Protein 2PCS (pdb70)

CATH classification: 3.30.530.20

Sequence (152 aa):
LNGNGSIELKGTVEEVWSKLMDPSILSKCIMGCKSLELIGEDKYKADLQIGIAAVKGKYDAIIEVTDIKPPYHYKLLVNGEGGPGFVNAEGVIDLTPINDECTQLTYTYSAEVGGKVAAIGQRMLGGVAKLLISDFFKKIQKEIAKSHHHHH

InterPro domains:
  IPR010419 Carbon monoxide dehydrogenase subunit G [PF06240] (5-144)
  IPR010419 Carbon monoxide dehydrogenase subunit G [PTHR38588] (1-149)
  IPR010419 Carbon monoxide dehydrogenase subunit G [cd05018] (1-145)
  IPR023393 START-like domain superfamily [G3DSA:3.30.530.20] (1-152)

Structure (mmCIF, N/CA/C/O backbone):
data_2PCS
#
_entry.id   2PCS
#
_cell.length_a   61.977
_cell.length_b   61.977
_cell.length_c   106.378
_cell.angle_alpha   90.000
_cell.angle_beta   90.000
_cell.angle_gamma   90.000
#
_symmetry.space_group_name_H-M   'P 41 21 2'
#
loop_
_entity.id
_entity.type
_entity.pdbx_description
1 polymer 'Conserved protein'
2 non-polymer 'UNKNOWN LIGAND'
3 water water
#
loop_
_atom_site.group_PDB
_atom_site.id
_atom_site.type_symbol
_atom_site.label_atom_id
_atom_site.label_alt_id
_atom_site.label_comp_id
_atom_site.label_asym_id
_atom_site.label_entity_id
_atom_site.label_seq_id
_atom_site.pdbx_PDB_ins_code
_atom_site.Cartn_x
_atom_site.Cartn_y
_atom_site.Cartn_z
_atom_site.occupancy
_atom_site.B_iso_or_equiv
_atom_site.auth_seq_id
_atom_site.auth_comp_id
_atom_site.auth_asym_id
_atom_site.auth_atom_id
_atom_site.pdbx_PDB_model_num
ATOM 1 N N . LEU A 1 3 ? 12.628 9.439 40.545 1.00 71.08 1 LEU A N 1
ATOM 2 C CA . LEU A 1 3 ? 11.672 10.591 40.406 1.00 71.39 1 LEU A CA 1
ATOM 3 C C . LEU A 1 3 ? 10.804 10.527 39.141 1.00 71.11 1 LEU A C 1
ATOM 4 O O . LEU A 1 3 ? 11.280 10.755 38.027 1.00 72.61 1 LEU A O 1
ATOM 9 N N . ASN A 1 4 ? 9.533 10.224 39.343 1.00 70.89 2 ASN A N 1
ATOM 10 C CA . ASN A 1 4 ? 8.503 10.134 38.265 1.00 70.86 2 ASN A CA 1
ATOM 11 C C . ASN A 1 4 ? 7.402 11.120 38.541 1.00 69.74 2 ASN A C 1
ATOM 12 O O . ASN A 1 4 ? 7.036 11.279 39.688 1.00 71.20 2 ASN A O 1
ATOM 17 N N . GLY A 1 5 ? 6.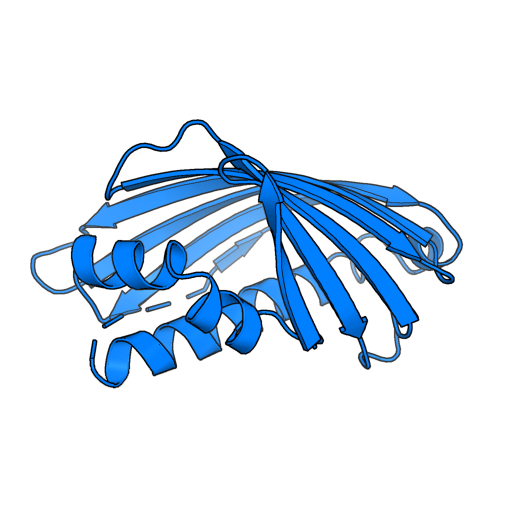937 11.841 37.521 1.00 68.16 3 GLY A N 1
ATOM 18 C CA . GLY A 1 5 ? 5.789 12.706 37.667 1.00 66.51 3 GLY A CA 1
ATOM 19 C C . GLY A 1 5 ? 5.047 12.835 36.335 1.00 66.27 3 GLY A C 1
ATOM 20 O O . GLY A 1 5 ? 5.542 12.427 35.272 1.00 66.93 3 GLY A O 1
ATOM 21 N N . ASN A 1 6 ? 3.876 13.450 36.398 1.00 64.46 4 ASN A N 1
ATOM 22 C CA . ASN A 1 6 ? 3.101 13.781 35.246 1.00 63.07 4 ASN A CA 1
ATOM 23 C C . ASN A 1 6 ? 2.267 14.980 35.662 1.00 62.18 4 ASN A C 1
ATOM 24 O O . ASN A 1 6 ? 2.151 15.243 36.843 1.00 61.82 4 ASN A O 1
ATOM 29 N N . GLY A 1 7 ? 1.750 15.755 34.719 1.00 61.52 5 GLY A N 1
ATOM 30 C CA . GLY A 1 7 ? 0.748 16.730 35.081 1.00 61.27 5 GLY A CA 1
ATOM 31 C C . GLY A 1 7 ? 0.121 17.372 33.902 1.00 62.91 5 GLY A C 1
ATOM 32 O O . GLY A 1 7 ? 0.231 16.868 32.777 1.00 62.39 5 GLY A O 1
ATOM 33 N N . SER A 1 8 ? -0.496 18.529 34.109 1.00 64.84 6 SER A N 1
ATOM 34 C CA . SER A 1 8 ? -1.020 19.258 32.956 1.00 68.07 6 SER A CA 1
ATOM 35 C C . SER A 1 8 ? -1.260 20.661 33.290 1.00 69.62 6 SER A C 1
ATOM 36 O O . SER A 1 8 ? -1.377 20.966 34.458 1.00 70.90 6 SER A O 1
ATOM 39 N N . ILE A 1 9 ? -1.334 21.492 32.254 1.00 71.14 7 ILE A N 1
ATOM 40 C CA . ILE A 1 9 ? -1.597 22.911 32.367 1.00 74.41 7 ILE A CA 1
ATOM 41 C C . ILE A 1 9 ? -2.604 23.327 31.283 1.00 75.11 7 ILE A C 1
ATOM 42 O O . ILE A 1 9 ? -2.522 22.890 30.130 1.00 74.98 7 ILE A O 1
ATOM 47 N N . GLU A 1 10 ? -3.518 24.206 31.638 1.00 76.59 8 GLU A N 1
ATOM 48 C CA . GLU A 1 10 ? -4.329 24.857 30.628 1.00 80.08 8 GLU A CA 1
ATOM 49 C C . GLU A 1 10 ? -3.667 26.177 30.262 1.00 79.05 8 GLU A C 1
ATOM 50 O O . GLU A 1 10 ? -3.199 26.913 31.127 1.00 79.48 8 GLU A O 1
ATOM 56 N N . LEU A 1 11 ? -3.556 26.436 28.975 1.00 78.86 9 LEU A N 1
ATOM 57 C CA . LEU A 1 11 ? -2.864 27.612 28.525 1.00 79.60 9 LEU A CA 1
ATOM 58 C C . LEU A 1 11 ? -3.779 28.447 27.649 1.00 80.60 9 LEU A C 1
ATOM 59 O O . LEU A 1 11 ? -4.706 27.926 26.991 1.00 81.76 9 LEU A O 1
ATOM 64 N N . LYS A 1 12 ? -3.525 29.743 27.651 1.00 81.30 10 LYS A N 1
ATOM 65 C CA . LYS A 1 12 ? -4.280 30.677 26.853 1.00 82.40 10 LYS A CA 1
ATOM 66 C C . LYS A 1 12 ? -3.588 30.791 25.514 1.00 81.05 10 LYS A C 1
ATOM 67 O O . LYS A 1 12 ? -2.549 31.468 25.403 1.00 82.23 10 LYS A O 1
ATOM 73 N N . GLY A 1 13 ? -4.119 30.111 24.505 1.00 79.01 11 GLY A N 1
ATOM 74 C CA . GLY A 1 13 ? -3.544 30.215 23.156 1.00 76.30 11 GLY A CA 1
ATOM 75 C C . GLY A 1 13 ? -3.908 28.977 22.410 1.00 76.17 11 GLY A C 1
ATOM 76 O O . GLY A 1 13 ? -4.286 27.967 23.021 1.00 76.12 11 GLY A O 1
ATOM 77 N N . THR A 1 14 ? -3.813 29.019 21.088 1.00 76.00 12 THR A N 1
ATOM 78 C CA . THR A 1 14 ? -4.070 27.801 20.316 1.00 76.57 12 THR A CA 1
ATOM 79 C C . THR A 1 14 ? -2.872 26.855 20.356 1.00 75.96 12 THR A C 1
ATOM 80 O O . THR A 1 14 ? -1.758 27.243 20.766 1.00 74.97 12 THR A O 1
ATOM 84 N N . VAL A 1 15 ? -3.107 25.619 19.916 1.00 75.98 13 VAL A N 1
ATOM 85 C CA . VAL A 1 15 ? -2.080 24.587 19.943 1.00 75.92 13 VAL A CA 1
ATOM 86 C C . VAL A 1 15 ? -0.863 25.110 19.198 1.00 76.85 13 VAL A C 1
ATOM 87 O O . VAL A 1 15 ? 0.254 25.003 19.676 1.00 76.87 13 VAL A O 1
ATOM 91 N N . GLU A 1 16 ? -1.106 25.685 18.028 1.00 77.75 14 GLU A N 1
ATOM 92 C CA . GLU A 1 16 ? -0.086 26.387 17.260 1.00 79.03 14 GLU A CA 1
ATOM 93 C C . GLU A 1 16 ? 0.568 27.554 18.001 1.00 78.17 14 GLU A C 1
ATOM 94 O O . GLU A 1 16 ? 1.737 27.792 17.855 1.00 78.23 14 GLU A O 1
ATOM 100 N N . GLU A 1 17 ? -0.173 28.301 18.790 1.00 78.74 15 GLU A N 1
ATOM 101 C CA . GLU A 1 17 ? 0.466 29.430 19.480 1.00 78.83 15 GLU A CA 1
ATOM 102 C C . GLU A 1 17 ? 1.478 28.925 20.504 1.00 77.78 15 GLU A C 1
ATOM 103 O O . GLU A 1 17 ? 2.570 29.493 20.630 1.00 78.35 15 GLU A O 1
ATOM 109 N N . VAL A 1 18 ? 1.116 27.829 21.181 1.00 75.87 16 VAL A N 1
ATOM 110 C CA . VAL A 1 18 ? 1.915 27.196 22.226 1.00 74.37 16 VAL A CA 1
ATOM 111 C C . VAL A 1 18 ? 3.101 26.469 21.626 1.00 73.23 16 VAL A C 1
ATOM 112 O O . VAL A 1 18 ? 4.231 26.687 22.042 1.00 72.77 16 VAL A O 1
ATOM 116 N N . TRP A 1 19 ? 2.849 25.647 20.612 1.00 71.95 17 TRP A N 1
ATOM 117 C CA . TRP A 1 19 ? 3.925 24.922 19.937 1.00 71.49 17 TRP A CA 1
ATOM 118 C C . TRP A 1 19 ? 5.076 25.841 19.431 1.00 72.07 17 TRP A C 1
ATOM 119 O O . TRP A 1 19 ? 6.270 25.514 19.609 1.00 72.41 17 TRP A O 1
ATOM 130 N N . SER A 1 20 ? 4.737 26.977 18.844 1.00 71.98 18 SER A N 1
ATOM 131 C CA . SER A 1 20 ? 5.784 27.901 18.377 1.00 73.64 18 SER A CA 1
ATOM 132 C C . SER A 1 20 ? 6.634 28.535 19.510 1.00 73.32 18 SER A C 1
ATOM 133 O O . SER A 1 20 ? 7.781 28.879 19.252 1.00 71.84 18 SER A O 1
ATOM 136 N N . LYS A 1 21 ? 6.079 28.688 20.726 1.00 73.42 19 LYS A N 1
ATOM 137 C CA . LYS A 1 21 ? 6.903 29.132 21.875 1.00 74.30 19 LYS A CA 1
ATOM 138 C C . LYS A 1 21 ? 7.793 28.017 22.376 1.00 74.08 19 LYS A C 1
ATOM 139 O O . LYS A 1 21 ? 8.987 28.218 22.644 1.00 74.04 19 LYS A O 1
ATOM 145 N N . LEU A 1 22 ? 7.212 26.826 22.472 1.00 73.75 20 LEU A N 1
ATOM 146 C CA . LEU A 1 22 ? 7.922 25.694 22.991 1.00 73.72 20 LEU A CA 1
ATOM 147 C C . LEU A 1 22 ? 9.095 25.255 22.086 1.00 75.24 20 LEU A C 1
ATOM 148 O O . LEU A 1 22 ? 10.024 24.577 22.539 1.00 75.58 20 LEU A O 1
ATOM 153 N N . MET A 1 23 ? 9.040 25.607 20.804 1.00 76.47 21 MET A N 1
ATOM 154 C CA . MET A 1 23 ? 10.074 25.193 19.858 1.00 77.06 21 MET A CA 1
ATOM 155 C C . MET A 1 23 ? 11.074 26.311 19.540 1.00 78.29 21 MET A C 1
ATOM 156 O O . MET A 1 23 ? 12.011 26.109 18.772 1.00 78.90 21 MET A O 1
ATOM 161 N N . ASP A 1 24 ? 10.909 27.462 20.176 1.00 79.72 22 ASP A N 1
ATOM 162 C CA . ASP A 1 24 ? 11.774 28.623 19.939 1.00 81.31 22 ASP A CA 1
ATOM 163 C C . ASP A 1 24 ? 12.907 28.711 20.961 1.00 81.14 22 ASP A C 1
ATOM 164 O O . ASP A 1 24 ? 12.659 29.152 22.084 1.00 82.04 22 ASP A O 1
ATOM 169 N N . PRO A 1 25 ? 14.143 28.312 20.598 1.00 80.99 23 PRO A N 1
ATOM 170 C CA . PRO A 1 25 ? 15.202 28.288 21.621 1.00 81.26 23 PRO A CA 1
ATOM 171 C C . PRO A 1 25 ? 15.533 29.604 22.336 1.00 81.73 23 PRO A C 1
ATOM 172 O O . PRO A 1 25 ? 15.961 29.565 23.476 1.00 81.49 23 PRO A O 1
ATOM 176 N N . SER A 1 26 ? 15.319 30.753 21.705 1.00 82.97 24 SER A N 1
ATOM 177 C CA . SER A 1 26 ? 15.471 32.034 22.427 1.00 84.67 24 SER A CA 1
ATOM 178 C C . SER A 1 26 ? 14.429 32.245 23.523 1.00 84.14 24 SER A C 1
ATOM 179 O O . SER A 1 26 ? 14.721 32.817 24.562 1.00 85.58 24 SER A O 1
ATOM 182 N N . ILE A 1 27 ? 13.220 31.782 23.281 1.00 83.12 25 ILE A N 1
ATOM 183 C CA . ILE A 1 27 ? 12.158 31.881 24.246 1.00 82.38 25 ILE A CA 1
ATOM 184 C C . ILE A 1 27 ? 12.375 30.881 25.423 1.00 82.27 25 ILE A C 1
ATOM 185 O O . ILE A 1 27 ? 12.079 31.204 26.594 1.00 81.72 25 ILE A O 1
ATOM 190 N N . LEU A 1 28 ? 12.865 29.680 25.105 1.00 80.87 26 LEU A N 1
ATOM 191 C CA . LEU A 1 28 ? 13.123 28.679 26.111 1.00 80.12 26 LEU A CA 1
ATOM 192 C C . LEU A 1 28 ? 14.232 29.156 27.057 1.00 81.11 26 LEU A C 1
ATOM 193 O O . LEU A 1 28 ? 14.062 29.136 28.285 1.00 80.91 26 LEU A O 1
ATOM 198 N N . SER A 1 29 ? 15.360 29.592 26.496 1.00 81.88 27 SER A N 1
ATOM 199 C CA . SER A 1 29 ? 16.443 30.169 27.299 1.00 83.14 27 SER A CA 1
ATOM 200 C C . SER A 1 29 ? 15.973 31.141 28.366 1.00 83.64 27 SER A C 1
ATOM 201 O O . SER A 1 29 ? 16.454 31.105 29.495 1.00 83.84 27 SER A O 1
ATOM 204 N N . LYS A 1 30 ? 15.016 31.980 27.972 1.00 84.06 28 LYS A N 1
ATOM 205 C CA . LYS A 1 30 ? 14.383 32.959 28.798 1.00 84.63 28 LYS A CA 1
ATOM 206 C C . LYS A 1 30 ? 13.444 32.349 29.804 1.00 83.02 28 LYS A C 1
ATOM 207 O O . LYS A 1 30 ? 13.342 32.849 30.910 1.00 83.11 28 LYS A O 1
ATOM 213 N N . CYS A 1 31 ? 12.744 31.277 29.444 1.00 82.15 29 CYS A N 1
ATOM 214 C CA . CYS A 1 31 ? 11.764 30.650 30.387 1.00 80.85 29 CYS A CA 1
ATOM 215 C C . CYS A 1 31 ? 12.308 29.553 31.321 1.00 79.90 29 CYS A C 1
ATOM 216 O O .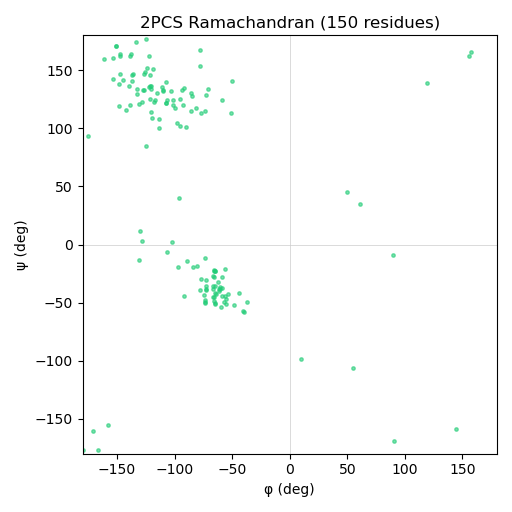 CYS A 1 31 ? 11.627 29.160 32.266 1.00 80.51 29 CYS A O 1
ATOM 219 N N . ILE A 1 32 ? 13.502 29.027 31.051 1.00 79.46 30 ILE A N 1
ATOM 220 C CA . ILE A 1 32 ? 14.102 27.983 31.921 1.00 79.05 30 ILE A CA 1
ATOM 221 C C . ILE A 1 32 ? 14.793 28.726 33.014 1.00 78.90 30 ILE A C 1
ATOM 222 O O . ILE A 1 32 ? 15.596 29.606 32.748 1.00 79.45 30 ILE A O 1
ATOM 227 N N . MET A 1 33 ? 14.518 28.390 34.250 1.00 79.43 31 MET A N 1
ATOM 228 C CA . MET A 1 33 ? 15.166 29.156 35.306 1.00 80.30 31 MET A CA 1
ATOM 229 C C . MET A 1 33 ? 16.655 28.873 35.429 1.00 80.25 31 MET A C 1
ATOM 230 O O . MET A 1 33 ? 17.086 27.721 35.427 1.00 79.88 31 MET A O 1
ATOM 235 N N . GLY A 1 34 ? 17.438 29.932 35.533 1.00 80.61 32 GLY A N 1
ATOM 236 C CA . GLY A 1 34 ? 18.869 29.766 35.711 1.00 81.72 32 GLY A CA 1
ATOM 237 C C . GLY A 1 34 ? 19.607 29.690 34.398 1.00 82.45 32 GLY A C 1
ATOM 238 O O . GLY A 1 34 ? 20.845 29.733 34.367 1.00 82.96 32 GLY A O 1
ATOM 239 N N . CYS A 1 35 ? 18.849 29.588 33.309 1.00 83.15 33 CYS A N 1
ATOM 240 C CA . CYS A 1 35 ? 19.423 29.410 32.001 1.00 84.08 33 CYS A CA 1
ATOM 241 C C . CYS A 1 35 ? 20.058 30.696 31.488 1.00 85.65 33 CYS A C 1
ATOM 242 O O . CYS A 1 35 ? 19.381 31.692 31.297 1.00 84.68 33 CYS A O 1
ATOM 245 N N . LYS A 1 36 ? 21.380 30.650 31.324 1.00 87.92 34 LYS A N 1
ATOM 246 C CA . LYS A 1 36 ? 22.176 31.794 30.890 1.00 90.67 34 LYS A CA 1
ATOM 247 C C . LYS A 1 36 ? 22.284 31.732 29.382 1.00 92.12 34 LYS A C 1
ATOM 248 O O . LYS A 1 36 ? 22.108 32.746 28.702 1.00 93.10 34 LYS A O 1
ATOM 254 N N . SER A 1 37 ? 22.546 30.531 28.858 1.00 93.21 35 SER A N 1
ATOM 255 C CA . SER A 1 37 ? 22.505 30.293 27.416 1.00 93.49 35 SER A CA 1
ATOM 256 C C . SER A 1 37 ? 22.049 28.876 27.057 1.00 93.43 35 SER A C 1
ATOM 257 O O . SER A 1 37 ? 22.320 27.920 27.801 1.00 92.88 35 SER A O 1
ATOM 260 N N . LEU A 1 38 ? 21.336 28.779 25.924 1.00 93.07 36 LEU A N 1
ATOM 261 C CA . LEU A 1 38 ? 21.047 27.525 25.226 1.00 92.92 36 LEU A CA 1
ATOM 262 C C . LEU A 1 38 ? 21.777 27.564 23.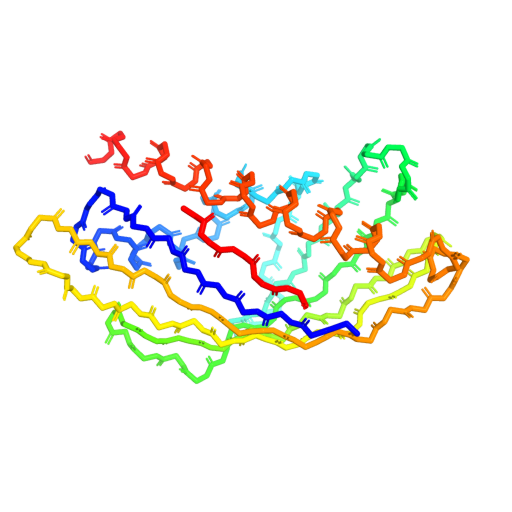902 1.00 92.50 36 LEU A C 1
ATOM 263 O O . LEU A 1 38 ? 21.379 28.296 23.007 1.00 92.89 36 LEU A O 1
ATOM 268 N N . GLU A 1 39 ? 22.831 26.773 23.772 1.00 91.83 37 GLU A N 1
ATOM 269 C CA . GLU A 1 39 ? 23.580 26.672 22.527 1.00 91.54 37 GLU A CA 1
ATOM 270 C C . GLU A 1 39 ? 23.191 25.401 21.768 1.00 89.69 37 GLU A C 1
ATOM 271 O O . GLU A 1 39 ? 23.284 24.283 22.296 1.00 88.41 37 GLU A O 1
ATOM 277 N N . LEU A 1 40 ? 22.763 25.587 20.522 1.00 88.63 38 LEU A N 1
ATOM 278 C CA . LEU A 1 40 ? 22.656 24.487 19.565 1.00 88.11 38 LEU A CA 1
ATOM 279 C C . LEU A 1 40 ? 24.007 23.791 19.348 1.00 87.75 38 LEU A C 1
ATOM 280 O O . LEU A 1 40 ? 25.006 24.418 19.005 1.00 88.71 38 LEU A O 1
ATOM 285 N N . ILE A 1 41 ? 24.053 22.490 19.566 1.00 86.93 39 ILE A N 1
ATOM 286 C CA . ILE A 1 41 ? 25.309 21.784 19.440 1.00 86.24 39 ILE A CA 1
ATOM 287 C C . ILE A 1 41 ? 25.078 20.604 18.529 1.00 85.45 39 ILE A C 1
ATOM 288 O O . ILE A 1 41 ? 25.968 19.796 18.279 1.00 85.26 39 ILE A O 1
ATOM 293 N N . GLY A 1 42 ? 23.870 20.520 18.017 1.00 84.93 40 GLY A N 1
ATOM 294 C CA . GLY A 1 42 ? 23.478 19.337 17.240 1.00 85.65 40 GLY A CA 1
ATOM 295 C C . GLY A 1 42 ? 22.060 19.462 16.735 1.00 85.22 40 GLY A C 1
ATOM 296 O O . GLY A 1 42 ? 21.403 20.489 16.941 1.00 84.99 40 GLY A O 1
ATOM 297 N N . GLU A 1 43 ? 21.581 18.424 16.074 1.00 85.25 41 GLU A N 1
ATOM 298 C CA . GLU A 1 43 ? 20.232 18.493 15.540 1.00 86.39 41 GLU A CA 1
ATOM 299 C C . GLU A 1 43 ? 19.220 18.281 16.676 1.00 84.76 41 GLU A C 1
ATOM 300 O O . GLU A 1 43 ? 19.128 17.173 17.262 1.00 84.67 41 GLU A O 1
ATOM 306 N N . ASP A 1 44 ? 18.477 19.349 16.964 1.00 83.12 42 ASP A N 1
ATOM 307 C CA . ASP A 1 44 ? 17.463 19.351 18.027 1.00 82.67 42 ASP A CA 1
ATOM 308 C C . ASP A 1 44 ? 18.110 19.059 19.409 1.00 81.53 42 ASP A C 1
ATOM 309 O O . ASP A 1 44 ? 17.525 18.390 20.261 1.00 81.03 42 ASP A O 1
ATOM 314 N N . LYS A 1 45 ? 19.347 19.553 19.574 1.00 80.16 43 LYS A N 1
ATOM 315 C CA . LYS A 1 45 ? 20.223 19.234 20.713 1.00 78.96 43 LYS A CA 1
ATOM 316 C C . LYS A 1 45 ? 20.916 20.504 21.163 1.00 78.26 43 LYS A C 1
ATOM 317 O O . LYS A 1 45 ? 21.621 21.138 20.372 1.00 78.34 43 LYS A O 1
ATOM 323 N N . TYR A 1 46 ? 20.686 20.882 22.422 1.00 76.77 44 TYR A N 1
ATOM 324 C CA . TYR A 1 46 ? 21.248 22.100 22.978 1.00 76.37 44 TYR A CA 1
ATOM 325 C C . TYR A 1 46 ? 22.084 21.807 24.210 1.00 76.44 44 TYR A C 1
ATOM 326 O O . TYR A 1 46 ? 21.972 20.738 24.822 1.00 75.33 44 TYR A O 1
ATOM 335 N N . LYS A 1 47 ? 22.919 22.793 24.534 1.00 76.55 45 LYS A N 1
ATOM 336 C CA . LYS A 1 47 ? 23.728 22.806 25.715 1.00 76.87 45 LYS A CA 1
ATOM 337 C C . LYS A 1 47 ? 23.237 24.019 26.488 1.00 77.30 45 LYS A C 1
ATOM 338 O O . LYS A 1 47 ? 23.195 25.149 25.987 1.00 76.84 45 LYS A O 1
ATOM 344 N N . ALA A 1 48 ? 22.809 23.749 27.705 1.00 77.43 46 ALA A N 1
ATOM 345 C CA . ALA A 1 48 ? 22.332 24.788 28.563 1.00 78.03 46 ALA A CA 1
ATOM 346 C C . ALA A 1 48 ? 23.338 24.992 29.710 1.00 78.22 46 ALA A C 1
ATOM 347 O O . ALA A 1 48 ? 23.846 24.027 30.299 1.00 78.18 46 ALA A O 1
ATOM 349 N N . ASP A 1 49 ? 23.661 26.261 29.961 1.00 79.27 47 ASP A N 1
ATOM 350 C CA . ASP A 1 49 ? 24.474 26.680 31.112 1.00 80.28 47 ASP A CA 1
ATOM 351 C C . ASP A 1 49 ? 23.493 27.154 32.203 1.00 79.10 47 ASP A C 1
ATOM 352 O O . ASP A 1 49 ? 22.891 28.218 32.074 1.00 78.91 47 ASP A O 1
ATOM 357 N N . LEU A 1 50 ? 23.290 26.342 33.234 1.00 77.73 48 LEU A N 1
ATOM 358 C CA . LEU A 1 50 ? 22.271 26.671 34.257 1.00 77.43 48 LEU A CA 1
ATOM 359 C C . LEU A 1 50 ? 22.905 27.143 35.568 1.00 77.49 48 LEU A C 1
ATOM 360 O O . LEU A 1 50 ? 23.748 26.458 36.156 1.00 76.93 48 LEU A O 1
ATOM 365 N N . GLN A 1 51 ? 22.512 28.322 36.017 1.00 77.94 49 GLN A N 1
ATOM 366 C CA . GLN A 1 51 ? 22.916 28.766 37.343 1.00 79.90 49 GLN A CA 1
ATOM 367 C C . GLN A 1 51 ? 21.697 28.852 38.229 1.00 78.21 49 GLN A C 1
ATOM 368 O O . GLN A 1 51 ? 20.929 29.785 38.176 1.00 79.10 49 GLN A O 1
ATOM 374 N N . ILE A 1 52 ? 21.523 27.834 39.038 1.00 77.59 50 ILE A N 1
ATOM 375 C CA . ILE A 1 52 ? 20.324 27.698 39.797 1.00 77.05 50 ILE A CA 1
ATOM 376 C C . ILE A 1 52 ? 20.549 28.189 41.225 1.00 77.28 50 ILE A C 1
ATOM 377 O O . ILE A 1 52 ? 21.391 27.631 41.963 1.00 77.08 50 ILE A O 1
ATOM 382 N N . GLY A 1 53 ? 19.799 29.245 41.580 1.00 76.83 51 GLY A N 1
ATOM 383 C CA . GLY A 1 53 ? 19.866 29.907 42.886 1.00 76.34 51 GLY A CA 1
ATOM 384 C C . GLY A 1 53 ? 19.025 29.268 43.992 1.00 76.48 51 GLY A C 1
ATOM 385 O O . GLY A 1 53 ? 19.284 29.495 45.169 1.00 76.39 51 GLY A O 1
ATOM 386 N N . ILE A 1 54 ? 18.033 28.459 43.637 1.00 75.98 52 ILE A N 1
ATOM 387 C CA . ILE A 1 54 ? 17.206 27.832 44.656 1.00 76.07 52 ILE A CA 1
ATOM 388 C C . ILE A 1 54 ? 18.145 27.172 45.635 1.00 76.36 52 ILE A C 1
ATOM 389 O O . ILE A 1 54 ? 18.834 26.222 45.279 1.00 76.95 52 ILE A O 1
ATOM 394 N N . ALA A 1 55 ? 18.166 27.690 46.853 1.00 75.95 53 ALA A N 1
ATOM 395 C CA . ALA A 1 55 ? 18.922 27.145 47.983 1.00 76.19 53 ALA A CA 1
ATOM 396 C C . ALA A 1 55 ? 19.018 25.625 48.114 1.00 75.45 53 ALA A C 1
ATOM 397 O O . ALA A 1 55 ? 20.078 25.101 48.322 1.00 76.18 53 ALA A O 1
ATOM 399 N N . ALA A 1 56 ? 17.920 24.903 48.030 1.00 75.26 54 ALA A N 1
ATOM 400 C CA . ALA A 1 56 ? 18.006 23.454 48.280 1.00 75.38 54 ALA A CA 1
ATOM 401 C C . ALA A 1 56 ? 18.867 22.731 47.223 1.00 74.40 54 ALA A C 1
ATOM 402 O O . ALA A 1 56 ? 19.338 21.619 47.456 1.00 73.88 54 ALA A O 1
ATOM 404 N N . VAL A 1 57 ? 18.996 23.352 46.046 1.00 72.96 55 VAL A N 1
ATOM 405 C CA . VAL A 1 57 ? 19.677 22.726 44.909 1.00 72.01 55 VAL A CA 1
ATOM 406 C C . VAL A 1 57 ? 20.719 23.646 44.295 1.00 71.68 55 VAL A C 1
ATOM 407 O O . VAL A 1 57 ? 21.205 23.386 43.191 1.00 70.63 55 VAL A O 1
ATOM 411 N N . LYS A 1 58 ? 21.022 24.727 45.004 1.00 71.03 56 LYS A N 1
ATOM 412 C CA . LYS A 1 58 ? 21.867 25.779 44.488 1.00 72.59 56 LYS A CA 1
ATOM 413 C C . LYS A 1 58 ? 23.177 25.202 43.891 1.00 72.08 56 LYS A C 1
ATOM 414 O O . LYS A 1 58 ? 23.765 24.273 44.430 1.00 71.61 56 LYS A O 1
ATOM 420 N N . GLY A 1 59 ? 23.617 25.765 42.785 1.00 71.94 57 GLY A N 1
ATOM 421 C CA . GLY A 1 59 ? 24.654 25.134 41.995 1.00 72.77 57 GLY A CA 1
ATOM 422 C C . GLY A 1 59 ? 24.651 25.592 40.540 1.00 73.51 57 GLY A C 1
ATOM 423 O O . GLY A 1 59 ? 23.687 26.258 40.066 1.00 72.32 57 GLY A O 1
ATOM 424 N N . LYS A 1 60 ? 25.765 25.266 39.876 1.00 73.27 58 LYS A N 1
ATOM 425 C CA . LYS A 1 60 ? 25.971 25.477 38.471 1.00 74.39 58 LYS A CA 1
ATOM 426 C C . LYS A 1 60 ? 25.969 24.122 37.783 1.00 72.27 58 LYS A C 1
ATOM 427 O O . LYS A 1 60 ? 26.568 23.141 38.238 1.00 71.68 58 LYS A O 1
ATOM 433 N N . TYR A 1 61 ? 25.213 24.040 36.705 1.00 70.96 59 TYR A N 1
ATOM 434 C CA . TYR A 1 61 ? 25.017 22.754 36.069 1.00 69.44 59 TYR A CA 1
ATOM 435 C C . TYR A 1 61 ? 25.133 22.989 34.622 1.00 69.39 59 TYR A C 1
ATOM 436 O O . TYR A 1 61 ? 24.755 24.044 34.167 1.00 69.20 59 TYR A O 1
ATOM 445 N N . ASP A 1 62 ? 25.666 22.006 33.917 1.00 70.79 60 ASP A N 1
ATOM 446 C CA . ASP A 1 62 ? 25.568 21.946 32.455 1.00 73.00 60 ASP A CA 1
ATOM 447 C C . ASP A 1 62 ? 24.596 20.844 32.089 1.00 72.74 60 ASP A C 1
ATOM 448 O O . ASP A 1 62 ? 24.590 19.791 32.721 1.00 71.98 60 ASP A O 1
ATOM 453 N N . ALA A 1 63 ? 23.760 21.109 31.080 1.00 72.60 61 ALA A N 1
ATOM 454 C CA . ALA A 1 63 ? 22.698 20.198 30.712 1.00 72.57 61 ALA A CA 1
ATOM 455 C C . ALA A 1 63 ? 22.737 20.015 29.239 1.00 72.35 61 ALA A C 1
ATOM 456 O O . ALA A 1 63 ? 22.847 20.992 28.526 1.00 72.94 61 ALA A O 1
ATOM 458 N N . ILE A 1 64 ? 22.652 18.767 28.787 1.00 72.74 62 ILE A N 1
ATOM 459 C CA . ILE A 1 64 ? 22.345 18.477 27.393 1.00 73.18 62 ILE A CA 1
ATOM 460 C C . ILE A 1 64 ? 20.827 18.217 27.268 1.00 73.43 62 ILE A C 1
ATOM 461 O O . ILE A 1 64 ? 20.269 17.368 27.954 1.00 73.07 62 ILE A O 1
ATOM 466 N N . ILE A 1 65 ? 20.179 18.965 26.389 1.00 73.45 63 ILE A N 1
ATOM 467 C CA . ILE A 1 65 ? 18.740 18.826 26.165 1.00 73.39 63 ILE A CA 1
ATOM 468 C C . ILE A 1 65 ? 18.534 18.471 24.712 1.00 72.72 63 ILE A C 1
ATOM 469 O O . ILE A 1 65 ? 18.859 19.298 23.850 1.00 71.84 63 ILE A O 1
ATOM 474 N N . GLU A 1 66 ? 18.031 17.251 24.458 1.00 72.07 64 GLU A N 1
ATOM 475 C CA . GLU A 1 66 ? 17.632 16.792 23.120 1.00 72.29 64 GLU A CA 1
ATOM 476 C C . GLU A 1 66 ? 16.100 16.690 22.929 1.00 69.98 64 GLU A C 1
ATOM 477 O O . GLU A 1 66 ? 15.433 15.982 23.664 1.00 67.73 64 GLU A O 1
ATOM 483 N N . VAL A 1 67 ? 15.573 17.417 21.943 1.00 69.01 65 VAL A N 1
ATOM 484 C CA . VAL A 1 67 ? 14.175 17.291 21.499 1.00 68.82 65 VAL A CA 1
ATOM 485 C C . VAL A 1 67 ? 14.031 16.156 20.461 1.00 70.09 65 VAL A C 1
ATOM 486 O O . VAL A 1 67 ? 14.615 16.229 19.408 1.00 71.35 65 VAL A O 1
ATOM 490 N N . THR A 1 68 ? 13.299 15.084 20.769 1.00 70.42 66 THR A N 1
ATOM 491 C CA . THR A 1 68 ? 13.098 13.984 19.826 1.00 70.50 66 THR A CA 1
ATOM 492 C C . THR A 1 68 ? 11.584 13.660 19.573 1.00 70.03 66 THR A C 1
ATOM 493 O O . THR A 1 68 ? 10.724 14.288 20.176 1.00 68.42 66 THR A O 1
ATOM 497 N N . ASP A 1 69 ? 11.290 12.710 18.665 1.00 69.45 67 ASP A N 1
ATOM 498 C CA . ASP A 1 69 ? 9.936 12.231 18.327 1.00 69.89 67 ASP A CA 1
ATOM 499 C C . ASP A 1 69 ? 9.021 13.416 18.051 1.00 68.70 67 ASP A C 1
ATOM 500 O O . ASP A 1 69 ? 7.916 13.495 18.512 1.00 69.19 67 ASP A O 1
ATOM 505 N N . ILE A 1 70 ? 9.514 14.359 17.285 1.00 68.29 68 ILE A N 1
ATOM 506 C CA . ILE A 1 70 ? 8.898 15.651 17.178 1.00 67.14 68 ILE A CA 1
ATOM 507 C C . ILE A 1 70 ? 7.757 15.595 16.208 1.00 67.98 68 ILE A C 1
ATOM 508 O O . ILE A 1 70 ? 7.985 15.348 15.00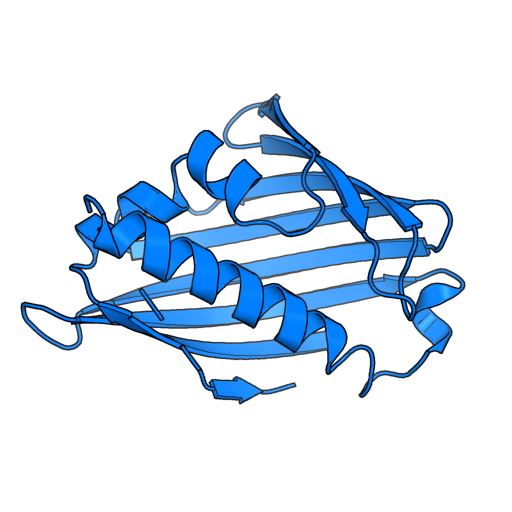3 1.00 70.09 68 ILE A O 1
ATOM 513 N N . LYS A 1 71 ? 6.545 15.864 16.710 1.00 66.39 69 LYS A N 1
ATOM 514 C CA . LYS A 1 71 ? 5.391 15.849 15.881 1.00 65.51 69 LYS A CA 1
ATOM 515 C C . LYS A 1 71 ? 4.438 17.025 15.746 1.00 64.85 69 LYS A C 1
ATOM 516 O O . LYS A 1 71 ? 3.574 17.180 16.572 1.00 65.21 69 LYS A O 1
ATOM 522 N N . PRO A 1 72 ? 4.721 17.983 14.881 1.00 64.58 70 PRO A N 1
ATOM 523 C CA . PRO A 1 72 ? 4.355 19.355 15.081 1.00 65.46 70 PRO A CA 1
ATOM 524 C C . PRO A 1 72 ? 2.837 19.350 14.710 1.00 66.10 70 PRO A C 1
ATOM 525 O O . PRO A 1 72 ? 2.348 18.421 14.003 1.00 66.44 70 PRO A O 1
ATOM 529 N N . PRO A 1 73 ? 2.057 20.288 15.263 1.00 65.76 71 PRO A N 1
ATOM 530 C CA . PRO A 1 73 ? 2.438 21.125 16.364 1.00 64.55 71 PRO A CA 1
ATOM 531 C C . PRO A 1 73 ? 1.918 20.524 17.728 1.00 64.30 71 PRO A C 1
ATOM 532 O O . PRO A 1 73 ? 1.515 21.276 18.608 1.00 63.69 71 PRO A O 1
ATOM 536 N N . TYR A 1 74 ? 1.966 19.208 17.938 1.00 63.52 72 TYR A N 1
ATOM 537 C CA . TYR A 1 74 ? 1.269 18.653 19.098 1.00 63.66 72 TYR A CA 1
ATOM 538 C C . TYR A 1 74 ? 1.997 17.674 20.035 1.00 63.33 72 TYR A C 1
ATOM 539 O O . TYR A 1 74 ? 1.487 17.351 21.088 1.00 65.65 72 TYR A O 1
ATOM 548 N N . HIS A 1 75 ? 3.135 17.135 19.677 1.00 62.67 73 HIS A N 1
ATOM 549 C CA . HIS A 1 75 ? 3.774 16.178 20.549 1.00 61.35 73 HIS A CA 1
ATOM 550 C C . HIS A 1 75 ? 5.300 16.230 20.441 1.00 62.26 73 HIS A C 1
ATOM 551 O O . HIS A 1 75 ? 5.831 16.327 19.354 1.00 63.52 73 HIS A O 1
ATOM 558 N N . TYR A 1 76 ? 6.025 16.146 21.558 1.00 62.99 74 TYR A N 1
ATOM 559 C CA . TYR A 1 76 ? 7.470 15.807 21.493 1.00 61.72 74 TYR A CA 1
ATOM 560 C C . TYR A 1 76 ? 7.983 15.086 22.728 1.00 61.69 74 TYR A C 1
ATOM 561 O O . TYR A 1 76 ? 7.259 14.920 23.723 1.00 61.06 74 TYR A O 1
ATOM 570 N N . LYS A 1 77 ? 9.226 14.590 22.643 1.00 61.46 75 LYS A N 1
ATOM 571 C CA . LYS A 1 77 ? 9.904 14.000 23.776 1.00 60.94 75 LYS A CA 1
ATOM 572 C C . LYS A 1 77 ? 11.165 14.783 24.077 1.00 60.45 75 LYS A C 1
ATOM 573 O O . LYS A 1 77 ? 11.726 15.393 23.196 1.00 59.50 75 LYS A O 1
ATOM 579 N N . LEU A 1 78 ? 11.574 14.800 25.349 1.00 61.03 76 LEU A N 1
ATOM 580 C CA . LEU A 1 78 ? 12.803 15.477 25.774 1.00 61.02 76 LEU A CA 1
ATOM 581 C C . LEU A 1 78 ? 13.734 14.507 26.447 1.00 60.69 76 LEU A C 1
ATOM 582 O O . LEU A 1 78 ? 13.285 13.716 27.268 1.00 59.90 76 LEU A O 1
ATOM 587 N N . LEU A 1 79 ? 15.020 14.566 26.112 1.00 61.53 77 LEU A N 1
ATOM 588 C CA . LEU A 1 79 ? 16.036 13.811 26.871 1.00 63.52 77 LEU A CA 1
ATOM 589 C C . LEU A 1 79 ? 16.940 14.836 27.482 1.00 63.72 77 LEU A C 1
ATOM 590 O O . LEU A 1 79 ? 17.428 15.719 26.767 1.00 62.58 77 LEU A O 1
ATOM 595 N N . VAL A 1 80 ? 17.087 14.772 28.807 1.00 63.94 78 VAL A N 1
ATOM 596 C CA . VAL A 1 80 ? 17.934 15.703 29.541 1.00 65.27 78 VAL A CA 1
ATOM 597 C C . VAL A 1 80 ? 19.063 14.993 30.351 1.00 65.96 78 VAL A C 1
ATOM 598 O O . VAL A 1 80 ? 18.779 14.082 31.144 1.00 66.53 78 VAL A O 1
ATOM 602 N N . ASN A 1 81 ? 20.318 15.408 30.100 1.00 66.18 79 ASN A N 1
ATOM 603 C CA . ASN A 1 81 ? 21.501 15.017 30.896 1.00 66.94 79 ASN A CA 1
ATOM 604 C C . ASN A 1 81 ? 22.150 16.255 31.495 1.00 65.88 79 ASN A C 1
ATOM 605 O O . ASN A 1 81 ? 22.685 17.087 30.778 1.00 67.01 79 ASN A O 1
ATOM 610 N N . GLY A 1 82 ? 22.022 16.411 32.796 1.00 64.61 80 GLY A N 1
ATOM 611 C CA . GLY A 1 82 ? 22.523 17.581 33.504 1.00 64.51 80 GLY A CA 1
ATOM 612 C C . GLY A 1 82 ? 23.523 17.153 34.588 1.00 64.48 80 GLY A C 1
ATOM 613 O O . GLY A 1 82 ? 23.376 16.101 35.213 1.00 64.08 80 GLY A O 1
ATOM 614 N N . GLU A 1 83 ? 24.535 17.972 34.829 1.00 64.94 81 GLU A N 1
ATOM 615 C CA . GLU A 1 83 ? 25.604 17.593 35.770 1.00 65.70 81 GLU A CA 1
ATOM 616 C C . GLU A 1 83 ? 26.222 18.804 36.346 1.00 63.58 81 GLU A C 1
ATOM 617 O O . GLU A 1 83 ? 26.336 19.837 35.686 1.00 63.94 81 GLU A O 1
ATOM 623 N N . GLY A 1 84 ? 26.568 18.721 37.610 1.00 62.38 82 GLY A N 1
ATOM 624 C CA . GLY A 1 84 ? 27.275 19.808 38.228 1.00 62.19 82 GLY A CA 1
ATOM 625 C C . GLY A 1 84 ? 27.872 19.410 39.554 1.00 63.49 82 GLY A C 1
ATOM 626 O O . GLY A 1 84 ? 27.788 18.252 40.003 1.00 64.81 82 GLY A O 1
ATOM 627 N N . GLY A 1 85 ? 28.472 20.400 40.198 1.00 64.69 83 GLY A N 1
ATOM 628 C CA . GLY A 1 85 ? 28.982 20.292 41.561 1.00 63.40 83 GLY A CA 1
ATOM 629 C C . GLY A 1 85 ? 28.089 19.511 42.458 1.00 62.94 83 GLY A C 1
ATOM 630 O O . GLY A 1 85 ? 28.542 18.513 42.984 1.00 62.76 83 GLY A O 1
ATOM 631 N N . PRO A 1 86 ? 26.795 19.935 42.615 1.00 63.36 84 PRO A N 1
ATOM 632 C CA . PRO A 1 86 ? 25.889 19.253 43.569 1.00 62.55 84 PRO A CA 1
ATOM 633 C C . PRO A 1 86 ? 25.393 17.901 43.137 1.00 62.26 84 PRO A C 1
ATOM 634 O O . PRO A 1 86 ? 24.852 17.149 43.976 1.00 62.66 84 PRO A O 1
ATOM 638 N N . GLY A 1 87 ? 25.599 17.532 41.878 1.00 61.82 85 GLY A N 1
ATOM 639 C CA . GLY A 1 87 ? 25.232 16.173 41.456 1.00 62.10 85 GLY A CA 1
ATOM 640 C C . GLY A 1 87 ? 24.706 16.142 40.031 1.00 62.51 85 GLY A C 1
ATOM 641 O O . GLY A 1 87 ? 25.004 17.020 39.218 1.00 62.59 85 GLY A O 1
ATOM 642 N N . PHE A 1 88 ? 23.961 15.098 39.707 1.00 62.19 86 PHE A N 1
ATOM 643 C CA . PHE A 1 88 ? 23.509 14.914 38.346 1.00 61.77 86 PHE A CA 1
ATOM 644 C C . PHE A 1 88 ? 22.010 14.442 38.246 1.00 62.61 86 PHE A C 1
ATOM 645 O O . PHE A 1 88 ? 21.397 13.901 39.227 1.00 62.05 86 PHE A O 1
ATOM 653 N N . VAL A 1 89 ? 21.504 14.606 37.018 1.00 62.57 87 VAL A N 1
ATOM 654 C CA . VAL A 1 89 ? 20.121 14.341 36.592 1.00 63.75 87 VAL A CA 1
ATOM 655 C C . VAL A 1 89 ? 20.081 13.728 35.166 1.00 63.56 87 VAL A C 1
ATOM 656 O O . VAL A 1 89 ? 20.453 14.370 34.186 1.00 62.53 87 VAL A O 1
ATOM 660 N N . ASN A 1 90 ? 19.620 12.497 35.060 1.00 62.90 88 ASN A N 1
ATOM 661 C CA . ASN A 1 90 ? 19.231 11.974 33.766 1.00 64.06 88 ASN A CA 1
ATOM 662 C C . ASN A 1 90 ? 17.690 11.853 33.668 1.00 64.31 88 ASN A C 1
ATOM 663 O O . ASN A 1 90 ? 17.059 11.163 34.460 1.00 64.17 88 ASN A O 1
ATOM 668 N N . ALA A 1 91 ? 17.108 12.524 32.687 1.00 64.82 89 ALA A N 1
ATOM 669 C CA . ALA A 1 91 ? 15.668 12.597 32.576 1.00 65.65 89 ALA A CA 1
ATOM 670 C C . ALA A 1 91 ? 15.109 12.395 31.140 1.00 66.46 89 ALA A C 1
ATOM 671 O O . ALA A 1 91 ? 15.706 12.792 30.166 1.00 65.63 89 ALA A O 1
ATOM 673 N N . GLU A 1 92 ? 13.938 11.800 31.038 1.00 67.58 90 GLU A N 1
ATOM 674 C CA . GLU A 1 92 ? 13.150 11.873 29.803 1.00 71.52 90 GLU A CA 1
ATOM 675 C C . GLU A 1 92 ? 11.733 12.367 30.121 1.00 69.26 90 GLU A C 1
ATOM 676 O O . GLU A 1 92 ? 11.195 12.105 31.222 1.00 70.28 90 GLU A O 1
ATOM 682 N N . GLY A 1 93 ? 11.153 13.107 29.185 1.00 66.80 91 GLY A N 1
ATOM 683 C CA . GLY A 1 93 ? 9.771 13.505 29.307 1.00 64.86 91 GLY A CA 1
ATOM 684 C C . GLY A 1 93 ? 9.073 13.399 27.991 1.00 64.23 91 GLY A C 1
ATOM 685 O O . GLY A 1 93 ? 9.727 13.342 26.941 1.00 64.02 91 GLY A O 1
ATOM 686 N N . VAL A 1 94 ? 7.743 13.385 28.052 1.00 63.64 92 VAL A N 1
ATOM 687 C CA . VAL A 1 94 ? 6.868 13.406 26.893 1.00 62.99 92 VAL A CA 1
ATOM 688 C C . VAL A 1 94 ? 5.876 14.551 27.066 1.00 63.79 92 VAL A C 1
ATOM 689 O O . VAL A 1 94 ? 5.272 14.732 28.135 1.00 61.72 92 VAL A O 1
ATOM 693 N N . ILE A 1 95 ? 5.713 15.344 26.012 1.00 63.76 93 ILE A N 1
ATOM 694 C CA . ILE A 1 95 ? 4.763 16.420 26.014 1.00 63.40 93 ILE A CA 1
ATOM 695 C C . ILE A 1 95 ? 3.707 16.244 24.878 1.00 64.15 93 ILE A C 1
ATOM 696 O O . ILE A 1 95 ? 4.054 16.017 23.711 1.00 62.60 93 ILE A O 1
ATOM 701 N N . ASP A 1 96 ? 2.434 16.431 25.232 1.00 63.97 94 ASP A N 1
ATOM 702 C CA . ASP A 1 96 ? 1.338 16.376 24.271 1.00 65.26 94 ASP A CA 1
ATOM 703 C C . ASP A 1 96 ? 0.505 17.645 24.399 1.00 65.88 94 ASP A C 1
ATOM 704 O O . ASP A 1 96 ? 0.219 18.112 25.528 1.00 65.49 94 ASP A O 1
ATOM 709 N N . LEU A 1 97 ? 0.193 18.250 23.252 1.00 66.34 95 LEU A N 1
ATOM 710 C CA . LEU A 1 97 ? -0.710 19.381 23.242 1.00 68.05 95 LEU A CA 1
ATOM 711 C C . LEU A 1 97 ? -2.105 18.910 22.747 1.00 69.24 95 LEU A C 1
ATOM 712 O O . LEU A 1 97 ? -2.216 18.151 21.737 1.00 68.94 95 LEU A O 1
ATOM 717 N N . THR A 1 98 ? -3.129 19.311 23.496 1.00 69.44 96 THR A N 1
ATOM 718 C CA . THR A 1 98 ? -4.518 18.974 23.193 1.00 71.35 96 THR A CA 1
ATOM 719 C C . THR A 1 98 ? -5.393 20.200 23.168 1.00 71.48 96 THR A C 1
ATOM 720 O O . THR A 1 98 ? -5.463 20.911 24.156 1.00 71.45 96 THR A O 1
ATOM 724 N N . PRO A 1 99 ? -6.073 20.452 22.044 1.00 72.75 97 PRO A N 1
ATOM 725 C CA . PRO A 1 99 ? -6.956 21.609 21.998 1.00 75.41 97 PRO A CA 1
ATOM 726 C C . PRO A 1 99 ? -8.160 21.248 22.861 1.00 78.02 97 PRO A C 1
ATOM 727 O O . PRO A 1 99 ? -8.696 20.125 22.719 1.00 78.26 97 PRO A O 1
ATOM 731 N N . ILE A 1 100 ? -8.518 22.112 23.812 1.00 80.69 98 ILE A N 1
ATOM 732 C CA . ILE A 1 100 ? -9.746 21.852 24.585 1.00 84.31 98 ILE A CA 1
ATOM 733 C C . ILE A 1 100 ? -10.912 22.658 23.993 1.00 86.38 98 ILE A C 1
ATOM 734 O O . ILE A 1 100 ? -12.084 22.325 24.176 1.00 86.67 98 ILE A O 1
ATOM 739 N N . ASN A 1 101 ? -10.557 23.681 23.225 1.00 88.44 99 ASN A N 1
ATOM 740 C CA . ASN A 1 101 ? -11.489 24.270 22.306 1.00 90.42 99 ASN A CA 1
ATOM 741 C C . ASN A 1 101 ? -10.781 25.010 21.184 1.00 91.51 99 ASN A C 1
ATOM 742 O O . ASN A 1 101 ? -9.633 24.702 20.852 1.00 91.20 99 ASN A O 1
ATOM 747 N N . ASP A 1 102 ? -11.502 25.978 20.616 1.00 92.93 100 ASP A N 1
ATOM 748 C CA . ASP A 1 102 ? -10.981 26.973 19.692 1.00 94.70 100 ASP A CA 1
ATOM 749 C C . ASP A 1 102 ? -9.871 27.907 20.274 1.00 94.69 100 ASP A C 1
ATOM 750 O O . ASP A 1 102 ? -8.918 28.222 19.541 1.00 94.66 100 ASP A O 1
ATOM 755 N N . GLU A 1 103 ? -9.988 28.318 21.551 1.00 94.69 101 GLU A N 1
ATOM 756 C CA . GLU A 1 103 ? -9.078 29.329 22.202 1.00 95.64 101 GLU A CA 1
ATOM 757 C C . GLU A 1 103 ? -8.058 28.801 23.231 1.00 94.68 101 GLU A C 1
ATOM 758 O O . GLU A 1 103 ? -7.241 29.591 23.735 1.00 94.92 101 GLU A O 1
ATOM 764 N N . CYS A 1 104 ? -8.131 27.505 23.570 1.00 93.32 102 CYS A N 1
ATOM 765 C CA . CYS A 1 104 ? -7.505 26.964 24.784 1.00 90.38 102 CYS A CA 1
ATOM 766 C C . CYS A 1 104 ? -6.844 25.598 24.563 1.00 87.25 102 CYS A C 1
ATOM 767 O O . CYS A 1 104 ? -7.412 24.698 23.923 1.00 87.10 102 CYS A O 1
ATOM 770 N N . THR A 1 105 ? -5.642 25.445 25.114 1.00 83.18 103 THR A N 1
ATOM 771 C CA . THR A 1 105 ? -4.843 24.240 24.909 1.00 78.39 103 THR A CA 1
ATOM 772 C C . THR A 1 105 ? -4.531 23.566 26.223 1.00 75.50 103 THR A C 1
ATOM 773 O O . THR A 1 105 ? -4.151 24.193 27.184 1.00 74.48 103 THR A O 1
ATOM 777 N N . GLN A 1 106 ? -4.665 22.269 26.255 1.00 72.09 104 GLN A N 1
ATOM 778 C CA . GLN A 1 106 ? -4.175 21.551 27.381 1.00 70.19 104 GLN A CA 1
ATOM 779 C C . GLN A 1 106 ? -2.815 20.893 27.037 1.00 68.99 104 GLN A C 1
ATOM 780 O O . GLN A 1 106 ? -2.716 20.039 26.142 1.00 67.95 104 GLN A O 1
ATOM 786 N N . LEU A 1 107 ? -1.796 21.281 27.795 1.00 66.80 105 LEU A N 1
ATOM 787 C CA . LEU A 1 107 ? -0.514 20.613 27.770 1.00 65.36 105 LEU A CA 1
ATOM 788 C C . LEU A 1 107 ? -0.455 19.505 28.847 1.00 64.90 105 LEU A C 1
ATOM 789 O O . LEU A 1 107 ? -0.665 19.766 30.013 1.00 64.24 105 LEU A O 1
ATOM 794 N N . THR A 1 108 ? 0.011 18.188 28.743 1.00 20.00 106 THR A N 1
ATOM 795 C CA . THR A 1 108 ? 0.238 17.095 29.680 1.00 20.00 106 THR A CA 1
ATOM 796 C C . THR A 1 108 ? 1.666 16.568 29.579 1.00 20.00 106 THR A C 1
ATOM 797 O O . THR A 1 108 ? 2.306 16.770 28.551 1.00 64.00 106 THR A O 1
ATOM 801 N N . TYR A 1 109 ? 2.064 16.205 30.443 1.00 62.36 107 TYR A N 1
ATOM 802 C CA . TYR A 1 109 ? 3.440 15.747 30.404 1.00 61.21 107 TYR A CA 1
ATOM 803 C C . TYR A 1 109 ? 3.607 14.605 31.361 1.00 62.04 107 TYR A C 1
ATOM 804 O O . TYR A 1 109 ? 2.824 14.411 32.300 1.00 62.93 107 TYR A O 1
ATOM 813 N N . THR A 1 110 ? 4.704 13.924 31.156 1.00 61.73 108 THR A N 1
ATOM 814 C CA . THR A 1 110 ? 5.072 12.782 31.906 1.00 62.62 108 THR A CA 1
ATOM 815 C C . THR A 1 110 ? 6.601 12.964 31.953 1.00 62.65 108 THR A C 1
ATOM 816 O O . THR A 1 110 ? 7.211 13.493 30.997 1.00 61.68 108 THR A O 1
ATOM 820 N N . TYR A 1 111 ? 7.230 12.641 33.078 1.00 62.85 109 TYR A N 1
ATOM 821 C CA . TYR A 1 111 ? 8.698 12.644 33.091 1.00 63.95 109 TYR A CA 1
ATOM 822 C C . TYR A 1 111 ? 9.260 11.608 34.018 1.00 65.03 109 TYR A C 1
ATOM 823 O O . TYR A 1 111 ? 8.598 11.123 34.912 1.00 63.83 109 TYR A O 1
ATOM 832 N N . SER A 1 112 ? 10.529 11.312 33.804 1.00 66.98 110 SER A N 1
ATOM 833 C CA . SER A 1 112 ? 11.177 10.257 34.526 1.00 68.56 110 SER A CA 1
ATOM 834 C C . SER A 1 112 ? 12.643 10.659 34.688 1.00 68.48 110 SER A C 1
ATOM 835 O O . SER A 1 112 ? 13.344 10.883 33.670 1.00 68.40 110 SER A O 1
ATOM 838 N N . ALA A 1 113 ? 13.095 10.797 35.944 1.00 68.27 111 ALA A N 1
ATOM 839 C CA . ALA A 1 113 ? 14.445 11.316 36.238 1.00 68.88 111 ALA A CA 1
ATOM 840 C C . ALA A 1 113 ? 15.232 10.510 37.249 1.00 70.41 111 ALA A C 1
ATOM 841 O O . ALA A 1 113 ? 14.784 10.275 38.365 1.00 70.45 111 ALA A O 1
ATOM 843 N N . GLU A 1 114 ? 16.453 10.176 36.875 1.00 72.40 112 GLU A N 1
ATOM 844 C CA . GLU A 1 114 ? 17.452 9.635 37.811 1.00 74.43 112 GLU A CA 1
ATOM 845 C C . GLU A 1 114 ? 18.275 10.819 38.340 1.00 72.22 112 GLU A C 1
ATOM 846 O O . GLU A 1 114 ? 18.833 11.571 37.561 1.00 72.38 112 GLU A O 1
ATOM 852 N N . VAL A 1 115 ? 18.258 11.031 39.654 1.00 71.70 113 VAL A N 1
ATOM 853 C CA . VAL A 1 115 ? 19.001 12.134 40.294 1.00 71.01 113 VAL A CA 1
ATOM 854 C C . VAL A 1 115 ? 20.079 11.548 41.201 1.00 70.89 113 VAL A C 1
ATOM 855 O O . VAL A 1 115 ? 19.798 10.662 41.994 1.00 70.34 113 VAL A O 1
ATOM 859 N N . GLY A 1 116 ? 21.318 12.024 41.068 1.00 70.86 114 GLY A N 1
ATOM 860 C CA . GLY A 1 116 ? 22.444 11.478 41.864 1.00 68.55 114 GLY A CA 1
ATOM 861 C C . GLY A 1 116 ? 23.259 12.616 42.447 1.00 69.19 114 GLY A C 1
ATOM 862 O O . GLY A 1 116 ? 23.009 13.797 42.125 1.00 68.02 114 GLY A O 1
ATOM 863 N N . GLY A 1 117 ? 24.235 12.254 43.296 1.00 69.76 115 GLY A N 1
ATOM 864 C CA . GLY A 1 117 ? 25.144 13.172 43.947 1.00 70.92 115 GLY A CA 1
ATOM 865 C C . GLY A 1 117 ? 24.615 13.637 45.281 1.00 73.22 115 GLY A C 1
ATOM 866 O O . GLY A 1 117 ? 23.618 13.114 45.773 1.00 72.65 115 GLY A O 1
ATOM 867 N N . LYS A 1 118 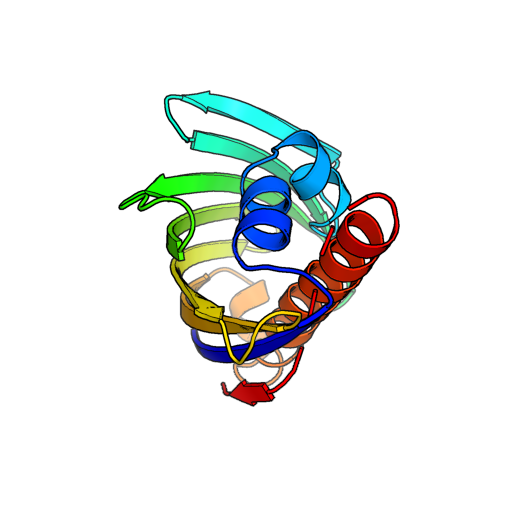? 25.260 14.645 45.866 1.00 75.33 116 LYS A N 1
ATOM 868 C CA . LYS A 1 118 ? 24.868 15.047 47.211 1.00 79.41 116 LYS A CA 1
ATOM 869 C C . LYS A 1 118 ? 23.382 15.545 47.198 1.00 79.62 116 LYS A C 1
ATOM 870 O O . LYS A 1 118 ? 22.632 15.312 48.141 1.00 80.99 116 LYS A O 1
ATOM 876 N N . VAL A 1 119 ? 22.966 16.136 46.087 1.00 79.32 117 VAL A N 1
ATOM 877 C CA . VAL A 1 119 ? 21.643 16.706 45.960 1.00 78.21 117 VAL A CA 1
ATOM 878 C C . VAL A 1 119 ? 20.540 15.653 46.020 1.00 78.27 117 VAL A C 1
ATOM 879 O O . VAL A 1 119 ? 19.393 15.999 46.307 1.00 78.51 117 VAL A O 1
ATOM 883 N N . ALA A 1 120 ? 20.877 14.397 45.727 1.00 77.90 118 ALA A N 1
ATOM 884 C CA . ALA A 1 120 ? 19.904 13.300 45.712 1.00 78.43 118 ALA A CA 1
ATOM 885 C C . ALA A 1 120 ? 19.332 13.048 47.126 1.00 79.99 118 ALA A C 1
ATOM 886 O O . ALA A 1 120 ? 18.231 12.490 47.291 1.00 79.90 118 ALA A O 1
ATOM 888 N N . ALA A 1 121 ? 20.097 13.468 48.137 1.00 80.63 119 ALA A N 1
ATOM 889 C CA . ALA A 1 121 ? 19.837 13.088 49.503 1.00 82.00 119 ALA A CA 1
ATOM 890 C C . ALA A 1 121 ? 18.731 13.943 50.124 1.00 82.87 119 ALA A C 1
ATOM 891 O O . ALA A 1 121 ? 18.148 13.538 51.129 1.00 82.74 119 ALA A O 1
ATOM 893 N N . ILE A 1 122 ? 18.446 15.099 49.516 1.00 83.18 120 ILE A N 1
ATOM 894 C CA . ILE A 1 122 ? 17.510 16.070 50.072 1.00 83.23 120 ILE A CA 1
ATOM 895 C C . ILE A 1 122 ? 16.113 15.511 50.352 1.00 83.95 120 ILE A C 1
ATOM 896 O O . ILE A 1 122 ? 15.394 16.066 51.186 1.00 84.58 120 ILE A O 1
ATOM 901 N N . GLY A 1 123 ? 15.751 14.405 49.696 1.00 83.99 121 GLY A N 1
ATOM 902 C CA . GLY A 1 123 ? 14.406 13.843 49.818 1.00 83.95 121 GLY A CA 1
ATOM 903 C C . GLY A 1 123 ? 13.623 13.773 48.517 1.00 84.19 121 GLY A C 1
ATOM 904 O O . GLY A 1 123 ? 13.657 14.702 47.689 1.00 83.44 121 GLY A O 1
ATOM 905 N N . GLN A 1 124 ? 12.906 12.667 48.328 1.00 84.71 122 GLN A N 1
ATOM 906 C CA . GLN A 1 124 ? 12.020 12.520 47.141 1.00 85.17 122 GLN A CA 1
ATOM 907 C C . GLN A 1 124 ? 10.920 13.585 47.073 1.00 83.52 122 GLN A C 1
ATOM 908 O O . GLN A 1 124 ? 10.579 14.081 45.998 1.00 82.93 122 GLN A O 1
ATOM 914 N N . ARG A 1 125 ? 10.372 13.934 48.228 1.00 82.27 123 ARG A N 1
ATOM 915 C CA . ARG A 1 125 ? 9.215 14.813 48.266 1.00 82.25 123 ARG A CA 1
ATOM 916 C C . ARG A 1 125 ? 9.629 16.251 47.907 1.00 80.11 123 ARG A C 1
ATOM 917 O O . ARG A 1 125 ? 8.956 16.985 47.132 1.00 78.75 123 ARG A O 1
ATOM 925 N N . MET A 1 126 ? 10.796 16.588 48.432 1.00 78.14 124 MET A N 1
ATOM 926 C CA . MET A 1 126 ? 11.429 17.852 48.208 1.00 77.32 124 MET A CA 1
ATOM 927 C C . MET A 1 126 ? 12.072 18.139 46.829 1.00 75.98 124 MET A C 1
ATOM 928 O O . MET A 1 126 ? 11.649 19.109 46.176 1.00 76.19 124 MET A O 1
ATOM 933 N N . LEU A 1 127 ? 12.917 17.271 46.268 1.00 73.83 125 LEU A N 1
ATOM 934 C CA . LEU A 1 127 ? 12.713 16.666 44.925 1.00 72.34 125 LEU A CA 1
ATOM 935 C C . LEU A 1 127 ? 11.642 17.043 43.822 1.00 70.90 125 LEU A C 1
ATOM 936 O O . LEU A 1 127 ? 11.839 17.995 43.032 1.00 70.27 125 LEU A O 1
ATOM 941 N N . GLY A 1 128 ? 10.512 16.306 43.708 1.00 69.86 126 GLY A N 1
ATOM 942 C CA . GLY A 1 128 ? 9.281 16.617 44.459 1.00 67.08 126 GLY A CA 1
ATOM 943 C C . GLY A 1 128 ? 8.937 18.074 44.144 1.00 65.93 126 GLY A C 1
ATOM 944 O O . GLY A 1 128 ? 8.497 18.450 43.009 1.00 64.91 126 GLY A O 1
ATOM 945 N N . GLY A 1 129 ? 9.184 18.894 45.157 1.00 64.37 127 GLY A N 1
ATOM 946 C CA . GLY A 1 129 ? 8.709 20.271 45.156 1.00 63.90 127 GLY A CA 1
ATOM 947 C C . GLY A 1 129 ? 9.522 21.192 44.305 1.00 62.84 127 GLY A C 1
ATOM 948 O O . GLY A 1 129 ? 8.969 22.041 43.597 1.00 61.94 127 GLY A O 1
ATOM 949 N N . VAL A 1 130 ? 10.846 20.998 44.327 1.00 62.41 128 VAL A N 1
ATOM 950 C CA . VAL A 1 130 ? 11.713 21.725 43.372 1.00 61.75 128 VAL A CA 1
ATOM 951 C C . VAL A 1 130 ? 11.325 21.473 41.898 1.00 60.78 128 VAL A C 1
ATOM 952 O O . VAL A 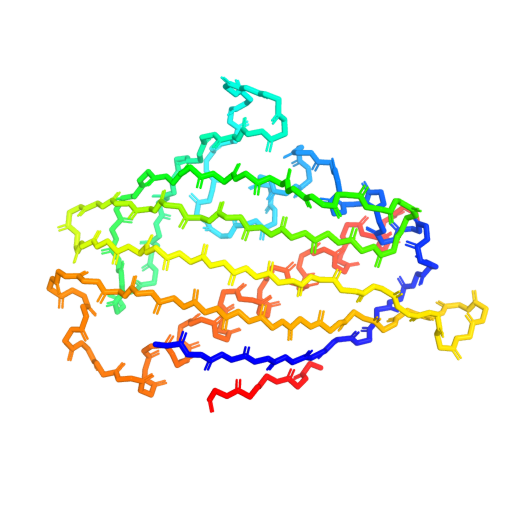1 130 ? 11.176 22.435 41.125 1.00 60.26 128 VAL A O 1
ATOM 956 N N . ALA A 1 131 ? 11.159 20.204 41.507 1.00 59.22 129 ALA A N 1
ATOM 957 C CA . ALA A 1 131 ? 10.682 19.904 40.131 1.00 60.45 129 ALA A CA 1
ATOM 958 C C . ALA A 1 131 ? 9.314 20.578 39.773 1.00 61.44 129 ALA A C 1
ATOM 959 O O . ALA A 1 131 ? 9.156 21.181 38.684 1.00 60.69 129 ALA A O 1
ATOM 961 N N . LYS A 1 132 ? 8.338 20.521 40.698 1.00 61.64 130 LYS A N 1
ATOM 962 C CA . LYS A 1 132 ? 7.098 21.236 40.489 1.00 62.97 130 LYS A CA 1
ATOM 963 C C . LYS A 1 132 ? 7.361 22.702 40.398 1.00 63.00 130 LYS A C 1
ATOM 964 O O . LYS A 1 132 ? 6.761 23.393 39.555 1.00 63.51 130 LYS A O 1
ATOM 970 N N . LEU A 1 133 ? 8.263 23.210 41.238 1.00 62.43 131 LEU A N 1
ATOM 971 C CA . LEU A 1 133 ? 8.558 24.631 41.130 1.00 62.39 131 LEU A CA 1
ATOM 972 C C . LEU A 1 133 ? 9.211 25.010 39.806 1.00 61.42 131 LEU A C 1
ATOM 973 O O . LEU A 1 133 ? 8.898 26.053 39.227 1.00 61.85 131 LEU A O 1
ATOM 978 N N . LEU A 1 134 ? 10.146 24.197 39.325 1.00 62.36 132 LEU A N 1
ATOM 979 C CA . LEU A 1 134 ? 10.817 24.495 38.029 1.00 62.06 132 LEU A CA 1
ATOM 980 C C . LEU A 1 134 ? 9.809 24.431 36.867 1.00 61.45 132 LEU A C 1
ATOM 981 O O . LEU A 1 134 ? 9.688 25.369 36.063 1.00 60.73 132 LEU A O 1
ATOM 986 N N . ILE A 1 135 ? 9.053 23.333 36.815 1.00 61.91 133 ILE A N 1
ATOM 987 C CA . ILE A 1 135 ? 7.968 23.173 35.818 1.00 62.88 133 ILE A CA 1
ATOM 988 C C . ILE A 1 135 ? 6.954 24.327 35.874 1.00 64.32 133 ILE A C 1
ATOM 989 O O . ILE A 1 135 ? 6.684 24.932 34.828 1.00 63.15 133 ILE A O 1
ATOM 994 N N . SER A 1 136 ? 6.414 24.656 37.068 1.00 65.46 134 SER A N 1
ATOM 995 C CA . SER A 1 136 ? 5.449 25.799 37.175 1.00 67.43 134 SER A CA 1
ATOM 996 C C . SER A 1 136 ? 6.014 27.141 36.709 1.00 67.63 134 SER A C 1
ATOM 997 O O . SER A 1 136 ? 5.336 27.889 35.981 1.00 68.78 134 SER A O 1
ATOM 1000 N N . ASP A 1 137 ? 7.247 27.434 37.115 1.00 67.50 135 ASP A N 1
ATOM 1001 C CA . ASP A 1 137 ? 7.893 28.646 36.716 1.00 67.52 135 ASP A CA 1
ATOM 1002 C C . ASP A 1 137 ? 8.167 28.730 35.211 1.00 67.05 135 ASP A C 1
ATOM 1003 O O . ASP A 1 137 ? 8.086 29.813 34.579 1.00 66.90 135 ASP A O 1
ATOM 1008 N N . PHE A 1 138 ? 8.499 27.582 34.622 1.00 66.74 136 PHE A N 1
ATOM 1009 C CA . PHE A 1 138 ? 8.638 27.520 33.154 1.00 65.50 136 PHE A CA 1
ATOM 1010 C C . PHE A 1 138 ? 7.282 27.758 32.466 1.00 65.73 136 PHE A C 1
ATOM 1011 O O . PHE A 1 138 ? 7.166 28.538 31.528 1.00 64.15 136 PHE A O 1
ATOM 1019 N N . PHE A 1 139 ? 6.258 27.064 32.919 1.00 68.07 137 PHE A N 1
ATOM 1020 C CA . PHE A 1 139 ? 4.958 27.220 32.268 1.00 71.57 137 PHE A CA 1
ATOM 1021 C C . PHE A 1 139 ? 4.390 28.638 32.485 1.00 73.85 137 PHE A C 1
ATOM 1022 O O . PHE A 1 139 ? 3.682 29.170 31.622 1.00 72.43 137 PHE A O 1
ATOM 1030 N N . LYS A 1 140 ? 4.795 29.263 33.609 1.00 76.25 138 LYS A N 1
ATOM 1031 C CA . LYS A 1 140 ? 4.423 30.638 33.946 1.00 78.02 138 LYS A CA 1
ATOM 1032 C C . LYS A 1 140 ? 5.043 31.590 32.956 1.00 78.52 138 LYS A C 1
ATOM 1033 O O . LYS A 1 140 ? 4.380 32.501 32.482 1.00 79.43 138 LYS A O 1
ATOM 1039 N N . LYS A 1 141 ? 6.320 31.409 32.631 1.00 79.08 139 LYS A N 1
ATOM 1040 C CA . LYS A 1 141 ? 6.951 32.383 31.736 1.00 79.26 139 LYS A CA 1
ATOM 1041 C C . LYS A 1 141 ? 6.533 32.150 30.298 1.00 79.13 139 LYS A C 1
ATOM 1042 O O . LYS A 1 141 ? 6.481 33.097 29.499 1.00 79.83 139 LYS A O 1
ATOM 1048 N N . ILE A 1 142 ? 6.242 30.892 29.959 1.00 78.87 140 ILE A N 1
ATOM 1049 C CA . ILE A 1 142 ? 5.746 30.557 28.628 1.00 78.39 140 ILE A CA 1
ATOM 1050 C C . ILE A 1 142 ? 4.393 31.221 28.451 1.00 79.16 140 ILE A C 1
ATOM 1051 O O . ILE A 1 142 ? 4.106 31.756 27.393 1.00 79.25 140 ILE A O 1
ATOM 1056 N N . GLN A 1 143 ? 3.560 31.167 29.477 1.00 80.44 141 GLN A N 1
ATOM 1057 C CA . GLN A 1 143 ? 2.239 31.767 29.394 1.00 83.36 141 GLN A CA 1
ATOM 1058 C C . GLN A 1 143 ? 2.370 33.276 29.130 1.00 85.11 141 GLN A C 1
ATOM 1059 O O . GLN A 1 143 ? 1.609 33.839 28.316 1.00 85.95 141 GLN A O 1
ATOM 1065 N N . LYS A 1 144 ? 3.384 33.895 29.730 1.00 86.35 142 LYS A N 1
ATOM 1066 C CA . LYS A 1 144 ? 3.644 35.290 29.514 1.00 88.68 142 LYS A CA 1
ATOM 1067 C C . LYS A 1 144 ? 4.089 35.567 28.095 1.00 89.19 142 LYS A C 1
ATOM 1068 O O . LYS A 1 144 ? 3.629 36.526 27.486 1.00 90.30 142 LYS A O 1
ATOM 1074 N N . GLU A 1 145 ? 4.994 34.766 27.555 1.00 90.25 143 GLU A N 1
ATOM 1075 C CA . GLU A 1 145 ? 5.525 35.086 26.227 1.00 91.24 143 GLU A CA 1
ATOM 1076 C C . GLU A 1 145 ? 4.501 34.826 25.150 1.00 91.49 143 GLU A C 1
ATOM 1077 O O . GLU A 1 145 ? 4.500 35.505 24.129 1.00 91.73 143 GLU A O 1
ATOM 1083 N N . ILE A 1 14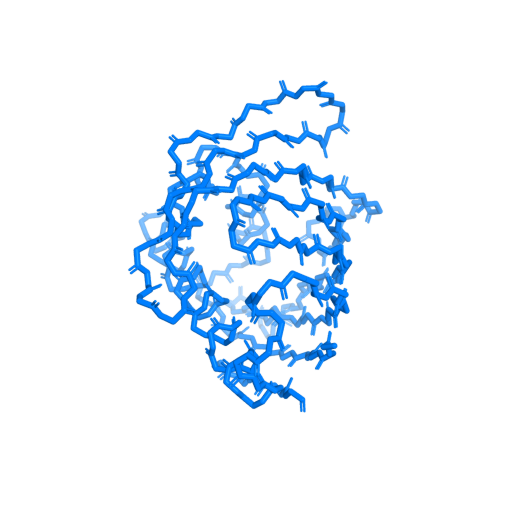6 ? 3.633 33.838 25.388 1.00 92.29 144 ILE A N 1
ATOM 1084 C CA . ILE A 1 146 ? 2.449 33.599 24.556 1.00 92.37 144 ILE A CA 1
ATOM 1085 C C . ILE A 1 146 ? 1.574 34.847 24.588 1.00 93.75 144 ILE A C 1
ATOM 1086 O O . ILE A 1 146 ? 1.256 35.387 23.539 1.00 93.75 144 ILE A O 1
ATOM 1091 N N . ALA A 1 147 ? 1.229 35.310 25.797 1.00 95.33 145 ALA A N 1
ATOM 1092 C CA . ALA A 1 147 ? 0.290 36.439 26.006 1.00 96.43 145 ALA A CA 1
ATOM 1093 C C . ALA A 1 147 ? 0.615 37.658 25.137 1.00 97.40 145 ALA A C 1
ATOM 1094 O O . ALA A 1 147 ? -0.283 38.165 24.446 1.00 97.88 145 ALA A O 1
ATOM 1096 N N . LYS A 1 148 ? 1.881 38.107 25.186 1.00 97.94 146 LYS A N 1
ATOM 1097 C CA . LYS A 1 148 ? 2.467 39.074 24.253 1.00 98.89 146 LYS A CA 1
ATOM 1098 C C . LYS A 1 148 ? 2.056 38.865 22.787 1.00 99.61 146 LYS A C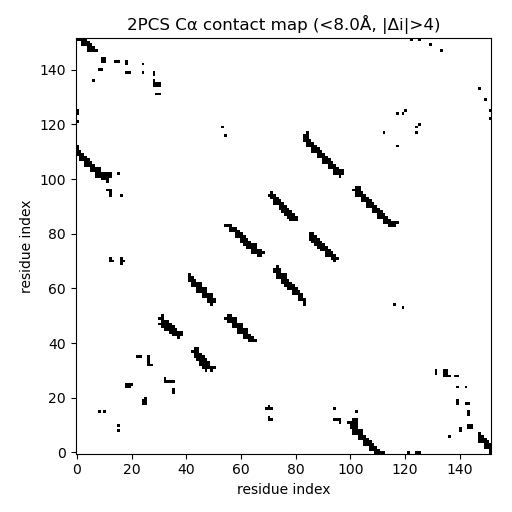 1
ATOM 1099 O O . LYS A 1 148 ? 1.550 39.773 22.127 1.00 100.15 146 LYS A O 1
ATOM 1105 N N . SER A 1 149 ? 2.322 37.676 22.261 1.00 100.08 147 SER A N 1
ATOM 1106 C CA . SER A 1 149 ? 2.132 37.418 20.840 1.00 100.11 147 SER A CA 1
ATOM 1107 C C . SER A 1 149 ? 0.644 37.286 20.409 1.00 100.61 147 SER A C 1
ATOM 1108 O O . SER A 1 149 ? -0.301 37.582 21.180 1.00 100.60 147 SER A O 1
ATOM 1111 N N . HIS A 1 158 ? -2.648 24.170 36.713 1.00 81.25 156 HIS A N 1
ATOM 1112 C CA . HIS A 1 158 ? -1.413 23.322 36.822 1.00 79.56 156 HIS A CA 1
ATOM 1113 C C . HIS A 1 158 ? -1.543 22.258 37.879 1.00 77.73 156 HIS A C 1
ATOM 1114 O O . HIS A 1 158 ? -1.220 22.498 39.028 1.00 79.31 156 HIS A O 1
ATOM 1121 N N . HIS A 1 159 ? -1.977 21.084 37.464 1.00 74.29 157 HIS A N 1
ATOM 1122 C CA . HIS A 1 159 ? -1.849 19.870 38.239 1.00 70.17 157 HIS A CA 1
ATOM 1123 C C . HIS A 1 159 ? -0.466 19.268 37.963 1.00 68.67 157 HIS A C 1
ATOM 1124 O O . HIS A 1 159 ? -0.064 19.097 36.812 1.00 66.14 157 HIS A O 1
ATOM 1131 N N . HIS A 1 160 ? 0.227 18.940 39.040 1.00 68.34 158 HIS A N 1
ATOM 1132 C CA . HIS A 1 160 ? 1.486 18.226 39.022 1.00 69.20 158 HIS A CA 1
ATOM 1133 C C . HIS A 1 160 ? 1.411 17.076 40.004 1.00 68.21 158 HIS A C 1
ATOM 1134 O O . HIS A 1 160 ? 1.177 17.261 41.172 1.00 67.75 158 HIS A O 1
ATOM 1141 N N . HIS A 1 161 ? 1.598 15.871 39.528 1.00 68.52 159 HIS A N 1
ATOM 1142 C CA . HIS A 1 161 ? 1.561 14.714 40.391 1.00 69.16 159 HIS A CA 1
ATOM 1143 C C . HIS A 1 161 ? 2.983 14.145 40.490 1.00 71.07 159 HIS A C 1
ATOM 1144 O O . HIS A 1 161 ? 3.713 14.031 39.503 1.00 71.42 159 HIS A O 1
ATOM 1151 N N . HIS A 1 162 ? 3.401 13.806 41.691 1.00 74.45 160 HIS A N 1
ATOM 1152 C CA . HIS A 1 162 ? 4.731 13.238 41.865 1.00 77.94 160 HIS A CA 1
ATOM 1153 C C . HIS A 1 162 ? 4.599 11.767 42.274 1.00 77.48 160 HIS A C 1
ATOM 1154 O O . HIS A 1 162 ? 3.606 11.403 42.907 1.00 78.20 160 HIS A O 1
#

Organism: Geobacillus kaustophilus (strain HTA426) (NCBI:txid235909)

Radius of gyration: 15.0 Å; Cα contacts (8 Å, |Δi|>4): 329; chains: 1; bounding box: 40×29×35 Å

Nearest PDB structures (foldseek):
  2pcs-assembly1_A  TM=1.007E+00  e=3.361E-31  Geobacillus kaustophilus HTA426
  2ns9-assembly1_B  TM=9.321E-01  e=2.138E-10  Aeropyrum pernix
  4wvo-assembly1_A  TM=7.238E-01  e=4.123E-05  Arabidopsis thaliana
  5zch-assembly2_D  TM=7.013E-01  e=2.882E-05  Oryza sativa Japonica Group
  4qdc-assembly1_A  TM=6.246E-01  e=5.556E-05  Rhodococcus rhodochrous

Secondary structure (DSSP, 8-state):
-EEEEEEEEES-HHHHHHHHT-HHHHHHHSTTEEEEEEEETTEEEEEEEE--GGG-EEEEEEEEEEEEETTTEEEEEEEEEETTEEEEEEEEEEEEESSSSEEEEEEEEEEEEESGGGGG-HHHHHHHHHHHHHHHHHHHHHHHHH--EEE-

Foldseek 3Di:
DKKKKKDKAFADLVLLQVLVLDQVNLLVQQAQWPDWDDPDDQKTWTFGQDDPVLQGWTKIKIWHWAPDDPPFKIKIWIWMAGDQWTKTKMKIWGWAAPDPGMIMIMMIMDMDTDHNSVPSDVVVVVVVVQVRVVSSVVSSSVVSVVVTDMGD

B-factor: mean 75.32, std 11.04, range [20.0, 107.65]

Solvent-accessible surface area: 8386 Å² total; per-residue (Å²): 37,98,9,59,4,26,17,127,4,171,10,51,21,104,88,0,18,50,29,6,64,48,49,72,22,29,22,145,1,41,54,25,20,148,56,29,105,112,77,28,157,49,78,25,90,0,46,23,62,19,50,38,92,32,17,140,18,144,24,71,4,50,24,51,17,37,61,51,84,88,51,104,19,12,81,47,69,37,78,9,112,12,79,21,8,78,48,50,24,106,10,38,14,54,9,56,83,72,88,138,145,30,0,56,0,46,18,64,33,46,14,105,33,11,45,172,11,39,92,57,26,118,192,85,21,4,39,17,16,94,80,57,35,38,26,37,17,148,59,0,45,123,22,12,75,144,109,84,109,23,101,87